Protein AF-A0A2E9WQU1-F1 (afdb_monomer_lite)

Structure (mmCIF, N/CA/C/O backbone):
data_AF-A0A2E9WQU1-F1
#
_entry.id   AF-A0A2E9WQU1-F1
#
loop_
_atom_site.group_PDB
_atom_site.id
_atom_site.type_symbol
_atom_site.label_atom_id
_atom_site.label_alt_id
_atom_site.label_comp_id
_atom_site.label_asym_id
_atom_site.label_entity_id
_atom_site.label_seq_id
_atom_site.pdbx_PDB_ins_code
_atom_site.Cartn_x
_atom_site.Cartn_y
_atom_site.Cartn_z
_atom_site.occupancy
_atom_site.B_iso_or_equiv
_atom_site.auth_seq_id
_atom_site.auth_comp_id
_atom_site.auth_asym_id
_atom_site.auth_atom_id
_atom_site.pdbx_PDB_model_num
ATOM 1 N N . MET A 1 1 ? 19.761 -26.939 3.751 1.00 63.78 1 MET A N 1
ATOM 2 C CA . MET A 1 1 ? 18.937 -25.714 3.693 1.00 63.78 1 MET A CA 1
ATOM 3 C C . MET A 1 1 ? 19.882 -24.547 3.472 1.00 63.78 1 MET A C 1
ATOM 5 O O . MET A 1 1 ? 20.885 -24.488 4.173 1.00 63.78 1 MET A O 1
ATOM 9 N N . ASN A 1 2 ? 19.647 -23.704 2.465 1.00 89.62 2 ASN A N 1
ATOM 10 C CA . ASN A 1 2 ? 20.560 -22.598 2.159 1.00 89.62 2 ASN A CA 1
ATOM 11 C C . ASN A 1 2 ? 20.490 -21.537 3.264 1.00 89.62 2 ASN A C 1
ATOM 13 O O . ASN A 1 2 ? 19.430 -21.331 3.853 1.00 89.62 2 ASN A O 1
ATOM 17 N N . ILE A 1 3 ? 21.605 -20.852 3.529 1.00 91.19 3 ILE A N 1
ATOM 18 C CA . ILE A 1 3 ? 21.690 -19.813 4.569 1.00 91.19 3 ILE A CA 1
ATOM 19 C C . ILE A 1 3 ? 20.634 -18.712 4.376 1.00 91.19 3 ILE A C 1
ATOM 21 O O . ILE A 1 3 ? 20.015 -18.267 5.336 1.00 91.19 3 ILE A O 1
ATOM 25 N N . VAL A 1 4 ? 20.345 -18.364 3.119 1.00 90.94 4 VAL A N 1
ATOM 26 C CA . VAL A 1 4 ? 19.294 -17.410 2.733 1.00 90.94 4 VAL A CA 1
ATOM 27 C C . VAL A 1 4 ? 17.915 -17.894 3.176 1.00 90.94 4 VAL A C 1
ATOM 29 O O . VAL A 1 4 ? 17.151 -17.135 3.755 1.00 90.94 4 VAL A O 1
ATOM 32 N N . THR A 1 5 ? 17.608 -19.174 2.963 1.00 90.31 5 THR A N 1
ATOM 33 C CA . THR A 1 5 ? 16.329 -19.772 3.360 1.00 90.31 5 THR A CA 1
ATOM 34 C C . THR A 1 5 ? 16.164 -19.782 4.879 1.00 90.31 5 THR A C 1
ATOM 36 O O . THR A 1 5 ? 15.076 -19.525 5.380 1.00 90.31 5 THR A O 1
ATOM 39 N N . ILE A 1 6 ? 17.248 -20.033 5.622 1.00 93.06 6 ILE A N 1
ATOM 40 C CA . ILE A 1 6 ? 17.243 -19.983 7.091 1.00 93.06 6 ILE A CA 1
ATOM 41 C C . ILE A 1 6 ? 16.965 -18.557 7.581 1.00 93.06 6 ILE A C 1
ATOM 43 O O . ILE A 1 6 ? 16.128 -18.380 8.462 1.00 93.06 6 ILE A O 1
ATOM 47 N N . TYR A 1 7 ? 17.615 -17.547 6.995 1.00 91.69 7 TYR A N 1
ATOM 48 C CA . TYR A 1 7 ? 17.354 -16.152 7.351 1.00 91.69 7 TYR A CA 1
ATOM 49 C C . TYR A 1 7 ? 15.947 -15.697 6.967 1.00 91.69 7 TYR A C 1
ATOM 51 O O . TYR A 1 7 ? 15.317 -15.035 7.781 1.00 91.69 7 TYR A O 1
ATOM 59 N N . ALA A 1 8 ? 15.432 -16.102 5.804 1.00 89.31 8 ALA A N 1
ATOM 60 C CA . ALA A 1 8 ? 14.075 -15.770 5.370 1.00 89.31 8 ALA A CA 1
ATOM 61 C C . ALA A 1 8 ? 13.010 -16.353 6.314 1.00 89.31 8 ALA A C 1
ATOM 63 O O . ALA A 1 8 ? 12.138 -15.638 6.795 1.00 89.31 8 ALA A O 1
ATOM 64 N N . PHE A 1 9 ? 13.098 -17.640 6.665 1.00 89.00 9 PHE A N 1
ATOM 65 C CA . PHE A 1 9 ? 12.152 -18.213 7.628 1.00 89.00 9 PHE A CA 1
ATOM 66 C C . PHE A 1 9 ? 12.333 -17.630 9.036 1.00 89.00 9 PHE A C 1
ATOM 68 O O . PHE A 1 9 ? 11.350 -17.420 9.745 1.00 89.00 9 PHE A O 1
ATOM 75 N N . GLY A 1 10 ? 13.572 -17.336 9.441 1.00 92.38 10 GLY A N 1
ATOM 76 C CA . GLY A 1 10 ? 13.859 -16.673 10.712 1.00 92.38 10 GLY A CA 1
ATOM 77 C C . GLY A 1 10 ? 13.255 -15.270 10.796 1.00 92.38 10 GLY A C 1
ATOM 78 O O . GLY A 1 10 ? 12.629 -14.943 11.804 1.00 92.38 10 GLY A O 1
ATOM 79 N N . SER A 1 11 ? 13.388 -14.456 9.743 1.00 89.19 11 SER A N 1
ATOM 80 C CA . SER A 1 11 ? 12.836 -13.099 9.700 1.00 89.19 11 SER A CA 1
ATOM 81 C C . SER A 1 11 ? 11.315 -13.115 9.746 1.00 89.19 11 SER A C 1
ATOM 83 O O . SER A 1 11 ? 10.747 -12.393 10.558 1.00 89.19 11 SER A O 1
ATOM 85 N N . VAL A 1 12 ? 10.661 -13.993 8.978 1.00 87.88 12 VAL A N 1
ATOM 86 C CA . VAL A 1 12 ? 9.193 -14.123 8.983 1.00 87.88 12 VAL A CA 1
ATOM 87 C C . VAL A 1 12 ? 8.672 -14.457 10.383 1.00 87.88 12 VAL A C 1
ATOM 89 O O . VAL A 1 12 ? 7.716 -13.837 10.850 1.00 87.88 12 VAL A O 1
ATOM 92 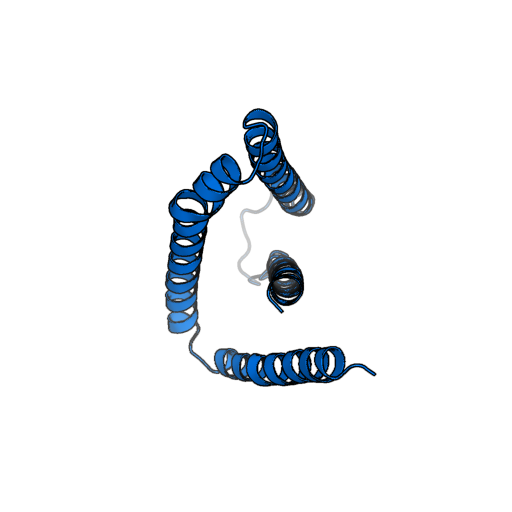N N . ILE A 1 13 ? 9.320 -15.386 11.099 1.00 89.38 13 ILE A N 1
ATOM 93 C CA . ILE A 1 13 ? 8.934 -15.741 12.475 1.00 89.38 13 ILE A CA 1
ATOM 94 C C . ILE A 1 13 ? 9.107 -14.544 13.417 1.00 89.38 13 ILE A C 1
ATOM 96 O O . ILE A 1 13 ? 8.208 -14.247 14.204 1.00 89.38 13 ILE A O 1
ATOM 100 N N . ILE A 1 14 ? 10.240 -13.840 13.338 1.00 91.81 14 ILE A N 1
ATOM 101 C CA . ILE A 1 14 ? 10.522 -12.684 14.201 1.00 91.81 14 ILE A CA 1
ATOM 102 C C . ILE A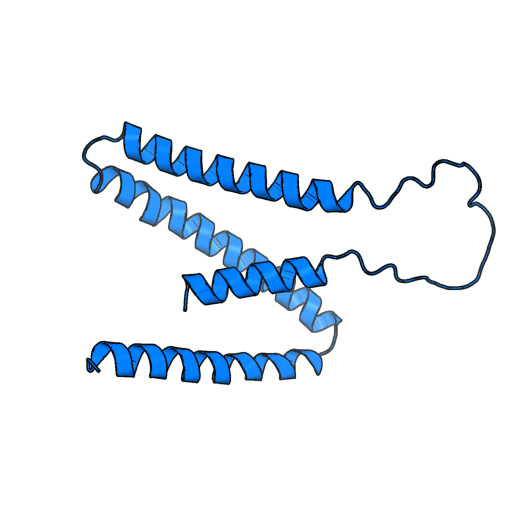 1 14 ? 9.520 -11.553 13.943 1.00 91.81 14 ILE A C 1
ATOM 104 O O . ILE A 1 14 ? 8.935 -11.032 14.891 1.00 91.81 14 ILE A O 1
ATOM 108 N N . VAL A 1 15 ? 9.282 -11.199 12.679 1.00 88.94 15 VAL A N 1
ATOM 109 C CA . VAL A 1 15 ? 8.328 -10.150 12.288 1.00 88.94 15 VAL A CA 1
ATOM 110 C C . VAL A 1 15 ? 6.910 -10.516 12.736 1.00 88.94 15 VAL A C 1
ATOM 112 O O . VAL A 1 15 ? 6.218 -9.682 13.322 1.00 88.94 15 VAL A O 1
ATOM 115 N N . SER A 1 16 ? 6.509 -11.782 12.582 1.00 86.50 16 SER A N 1
ATOM 116 C CA . SER A 1 16 ? 5.208 -12.275 13.058 1.00 86.50 16 SER A CA 1
ATOM 117 C C . SER A 1 16 ? 5.047 -12.144 14.579 1.00 86.50 16 SER A C 1
ATOM 119 O O . SER A 1 16 ? 3.981 -11.761 15.059 1.00 86.50 16 SER A O 1
ATOM 121 N N . LEU A 1 17 ? 6.100 -12.416 15.359 1.00 90.00 17 LEU A N 1
ATOM 122 C CA . LEU A 1 17 ? 6.073 -12.242 16.818 1.00 90.00 17 LEU A CA 1
ATOM 123 C C . LEU A 1 17 ? 5.983 -10.767 17.224 1.00 90.00 17 LEU A C 1
ATOM 125 O O . LEU A 1 17 ? 5.266 -10.436 18.167 1.00 90.00 17 LEU A O 1
ATOM 129 N N . ILE A 1 18 ? 6.674 -9.877 16.508 1.00 90.00 18 ILE A N 1
ATOM 130 C CA . ILE A 1 18 ? 6.602 -8.427 16.742 1.00 90.00 18 ILE A CA 1
ATOM 131 C C . ILE A 1 18 ? 5.192 -7.903 16.442 1.00 90.00 18 ILE A C 1
ATOM 133 O O . ILE A 1 18 ? 4.676 -7.087 17.205 1.00 90.00 18 ILE A O 1
ATOM 137 N N . SER A 1 19 ? 4.532 -8.411 15.397 1.00 85.44 19 SER A N 1
ATOM 138 C CA . SER A 1 19 ? 3.144 -8.054 15.065 1.00 85.44 19 SER A CA 1
ATOM 139 C C . SER A 1 19 ? 2.167 -8.304 16.229 1.00 85.44 19 SER A C 1
ATOM 141 O O . SER A 1 19 ? 1.232 -7.528 16.441 1.00 85.44 19 SER A O 1
ATOM 143 N N . LEU A 1 20 ? 2.437 -9.298 17.088 1.00 87.50 20 LEU A N 1
ATOM 144 C CA . LEU A 1 20 ? 1.601 -9.604 18.256 1.00 87.50 20 LEU A CA 1
ATOM 145 C C . LEU A 1 20 ? 1.552 -8.463 19.292 1.00 87.50 20 LEU A C 1
ATOM 147 O O . LEU A 1 20 ? 0.590 -8.367 20.054 1.00 87.50 20 LEU A O 1
ATOM 151 N N . ILE A 1 21 ? 2.527 -7.546 19.291 1.00 89.94 21 ILE A N 1
ATOM 152 C CA . ILE A 1 21 ? 2.492 -6.320 20.110 1.00 89.94 21 ILE A CA 1
ATOM 153 C C . ILE A 1 21 ? 1.249 -5.477 19.768 1.00 89.94 21 ILE A C 1
ATOM 155 O O . ILE A 1 21 ? 0.698 -4.799 20.636 1.00 89.94 21 ILE A O 1
ATOM 159 N N . GLY A 1 22 ? 0.732 -5.576 18.540 1.00 85.00 22 GLY A N 1
ATOM 160 C CA . GLY A 1 22 ? -0.512 -4.934 18.121 1.00 85.00 22 GLY A CA 1
ATOM 161 C C . GLY A 1 22 ? -1.726 -5.296 18.986 1.00 85.00 22 GLY A C 1
ATOM 162 O O . GLY A 1 22 ? -2.644 -4.488 19.098 1.00 85.00 22 GLY A O 1
ATOM 163 N N . VAL A 1 23 ? -1.718 -6.437 19.691 1.00 88.62 23 VAL A N 1
ATOM 164 C CA . VAL A 1 23 ? -2.788 -6.823 20.634 1.00 88.62 23 VAL A CA 1
ATOM 165 C C . VAL A 1 23 ? -2.969 -5.784 21.746 1.00 88.62 23 VAL A C 1
ATOM 167 O O . VAL A 1 23 ? -4.097 -5.533 22.170 1.00 88.62 23 VAL A O 1
ATOM 170 N N . PHE A 1 24 ? -1.901 -5.099 22.174 1.00 89.50 24 PHE A N 1
ATOM 171 C CA . PHE A 1 24 ? -2.003 -4.023 23.166 1.00 89.50 24 PHE A CA 1
ATOM 172 C C . PHE A 1 24 ? -2.849 -2.839 22.680 1.00 89.50 24 PHE A C 1
ATOM 174 O O . PHE A 1 24 ? -3.399 -2.111 23.508 1.00 89.50 24 PHE A O 1
ATOM 181 N N . ALA A 1 25 ? -3.031 -2.671 21.364 1.00 87.38 25 ALA A N 1
ATOM 182 C CA . ALA A 1 25 ? -3.928 -1.657 20.820 1.00 87.38 25 ALA A CA 1
ATOM 183 C C . ALA A 1 25 ? -5.379 -1.861 21.287 1.00 87.38 25 ALA A C 1
ATOM 185 O O . ALA A 1 25 ? -6.089 -0.875 21.468 1.00 87.38 25 ALA A O 1
ATOM 186 N N . LEU A 1 26 ? -5.798 -3.102 21.578 1.00 85.94 26 LEU A N 1
ATOM 187 C CA . LEU A 1 26 ? -7.127 -3.404 22.129 1.00 85.94 26 LEU A CA 1
ATOM 188 C C . LEU A 1 26 ? -7.340 -2.818 23.534 1.00 85.94 26 LEU A C 1
ATOM 190 O O . LEU A 1 26 ? -8.478 -2.614 23.946 1.00 85.94 26 LEU A O 1
ATOM 194 N N . SER A 1 27 ? -6.260 -2.526 24.264 1.00 90.88 27 SER A N 1
ATOM 195 C CA . SER A 1 27 ? -6.325 -1.889 25.582 1.00 90.88 27 SER A CA 1
ATOM 196 C C . SER A 1 27 ? -6.463 -0.361 25.509 1.00 90.88 27 SER A C 1
ATOM 198 O O . SER A 1 27 ? -6.622 0.284 26.548 1.00 90.88 27 SER A O 1
ATOM 200 N N . LEU A 1 28 ? -6.369 0.246 24.319 1.00 91.44 28 LEU A N 1
ATOM 201 C CA . LEU A 1 28 ? -6.456 1.696 24.137 1.00 91.44 28 LEU A CA 1
ATOM 202 C C . LEU A 1 28 ? -7.910 2.156 23.966 1.00 91.44 28 LEU A C 1
ATOM 204 O O . LEU A 1 28 ? -8.789 1.415 23.536 1.00 91.44 28 LEU A O 1
ATOM 208 N N . ASN A 1 29 ? -8.179 3.425 24.280 1.00 92.38 29 ASN A N 1
ATOM 209 C CA . ASN A 1 29 ? -9.521 3.992 24.145 1.00 92.38 29 ASN A CA 1
ATOM 210 C C . ASN A 1 29 ? -9.933 4.121 22.665 1.00 92.38 29 ASN A C 1
ATOM 212 O O . ASN A 1 29 ? -9.182 4.656 21.845 1.00 92.38 29 ASN A O 1
ATOM 216 N N . GLN A 1 30 ? -11.178 3.751 22.355 1.00 88.94 30 GLN A N 1
ATOM 217 C CA . GLN A 1 30 ? -11.778 3.851 21.022 1.00 88.94 30 GLN A CA 1
ATOM 218 C C . GLN A 1 30 ? -11.618 5.231 20.361 1.00 88.94 30 GLN A C 1
ATOM 220 O O . GLN A 1 30 ? -11.386 5.317 19.157 1.00 88.94 30 GLN A O 1
ATOM 225 N N . LYS A 1 31 ? -11.715 6.329 21.125 1.00 91.44 31 LYS A N 1
ATOM 226 C CA . LYS A 1 31 ? -11.552 7.694 20.590 1.00 91.44 31 LYS A CA 1
ATOM 227 C C . LYS A 1 31 ? -10.148 7.925 20.035 1.00 91.44 31 LYS A C 1
ATOM 229 O O . LYS A 1 31 ? -9.998 8.575 19.003 1.00 91.44 31 LYS A O 1
ATOM 234 N N . PHE A 1 32 ? -9.136 7.399 20.723 1.00 91.81 32 PHE A N 1
ATOM 235 C CA . PHE A 1 32 ? -7.750 7.487 20.284 1.00 91.81 32 PHE A CA 1
ATOM 236 C C . PHE A 1 32 ? -7.528 6.614 19.049 1.00 91.81 32 PHE A C 1
ATOM 238 O O . PHE A 1 32 ? -7.047 7.116 18.038 1.00 91.81 32 PHE A O 1
ATOM 245 N N . LEU A 1 33 ? -7.970 5.351 19.094 1.00 90.75 33 LEU A N 1
ATOM 246 C CA . LEU A 1 33 ? -7.849 4.419 17.970 1.00 90.75 33 LEU A CA 1
ATOM 247 C C . LEU A 1 33 ? -8.498 4.965 16.695 1.00 90.75 33 LEU A C 1
ATOM 249 O O . LEU A 1 33 ? -7.852 4.988 15.656 1.00 90.75 33 LEU A O 1
ATOM 253 N N . ASN A 1 34 ? -9.726 5.485 16.773 1.00 88.62 34 ASN A N 1
ATOM 254 C CA . ASN A 1 34 ? -10.420 6.030 15.603 1.00 88.62 34 ASN A CA 1
ATOM 255 C C . ASN A 1 34 ? -9.649 7.192 14.955 1.00 88.62 34 ASN A C 1
ATOM 257 O O . ASN A 1 34 ? -9.552 7.262 13.731 1.00 88.62 34 ASN A O 1
ATOM 261 N N . LYS A 1 35 ? -9.078 8.096 15.764 1.00 92.25 35 LYS A N 1
ATOM 262 C CA . LYS A 1 35 ? -8.286 9.224 15.253 1.00 92.25 35 LYS A CA 1
ATOM 263 C C . LYS A 1 35 ? -6.966 8.751 14.640 1.00 92.25 35 LYS A C 1
ATOM 265 O O . LYS A 1 35 ? -6.584 9.235 13.577 1.00 92.25 35 LYS A O 1
ATOM 270 N N . SER A 1 36 ? -6.297 7.805 15.294 1.00 92.75 36 SER A N 1
ATOM 271 C CA . SER A 1 36 ? -5.033 7.238 14.828 1.00 92.75 36 SER A CA 1
ATOM 272 C C . SER A 1 36 ? -5.212 6.452 13.532 1.00 92.75 36 SER A C 1
ATOM 274 O O . SER A 1 36 ? -4.475 6.700 12.590 1.00 92.75 36 SER A O 1
ATOM 276 N N . VAL A 1 3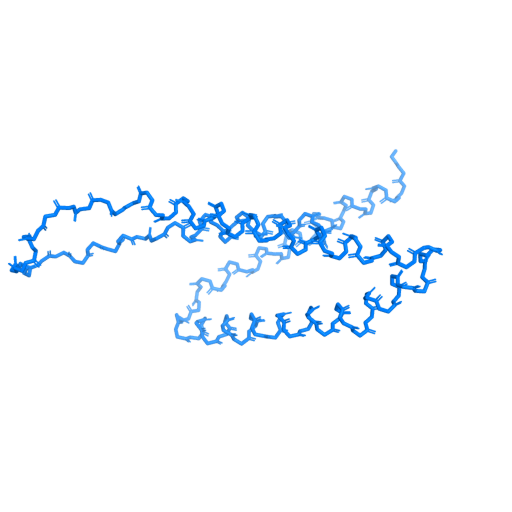7 ? -6.223 5.581 13.434 1.00 90.50 37 VAL A N 1
ATOM 277 C CA . VAL A 1 37 ? -6.523 4.821 12.207 1.00 90.50 37 VAL A CA 1
ATOM 278 C C . VAL A 1 37 ? -6.791 5.765 11.041 1.00 90.50 37 VAL A C 1
ATOM 280 O O . VAL A 1 37 ? -6.215 5.582 9.976 1.00 90.50 37 VAL A O 1
ATOM 283 N N . PHE A 1 38 ? -7.600 6.810 11.237 1.00 90.75 38 PHE A N 1
ATOM 284 C CA . PHE A 1 38 ? -7.855 7.787 10.178 1.00 90.75 38 PHE A CA 1
ATOM 285 C C . PHE A 1 38 ? -6.564 8.457 9.681 1.00 90.75 38 PHE A C 1
ATOM 287 O O . PHE A 1 38 ? -6.345 8.559 8.473 1.00 90.75 38 PHE A O 1
ATOM 294 N N . LEU A 1 39 ? -5.694 8.883 10.602 1.00 95.56 39 LEU A N 1
ATOM 295 C CA . LEU A 1 39 ? -4.427 9.530 10.263 1.00 95.56 39 LEU A CA 1
ATOM 296 C C . LEU A 1 39 ? -3.460 8.562 9.571 1.00 95.56 39 LEU A C 1
ATOM 298 O O . LEU A 1 39 ? -2.894 8.912 8.540 1.00 95.56 39 LEU A O 1
ATOM 302 N N . LEU A 1 40 ? -3.298 7.350 10.106 1.00 93.00 40 LEU A N 1
ATOM 303 C CA . LEU A 1 40 ? -2.393 6.332 9.570 1.00 93.00 40 LEU A CA 1
ATOM 304 C C . LEU A 1 40 ? -2.835 5.848 8.187 1.00 93.00 40 LEU A C 1
ATOM 306 O O . LEU A 1 40 ? -2.003 5.747 7.295 1.00 93.00 40 LEU A O 1
ATOM 310 N N . VAL A 1 41 ? -4.136 5.620 7.977 1.00 91.50 41 VAL A N 1
ATOM 311 C CA . VAL A 1 41 ? -4.671 5.250 6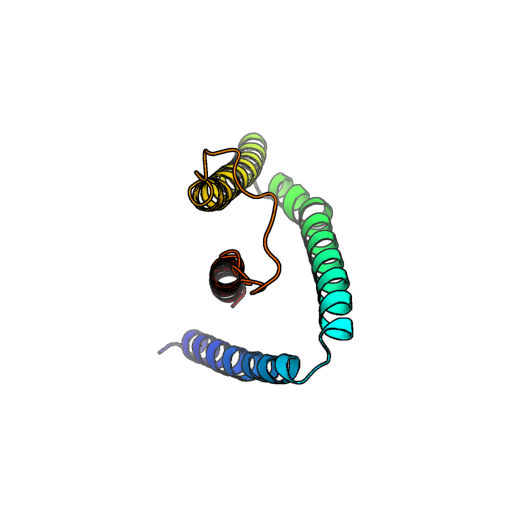.657 1.00 91.50 41 VAL A CA 1
ATOM 312 C C . VAL A 1 41 ? -4.483 6.394 5.663 1.00 91.50 41 VAL A C 1
ATOM 314 O O . VAL A 1 41 ? -4.052 6.153 4.541 1.00 91.50 41 VAL A O 1
ATOM 317 N N . SER A 1 42 ? -4.735 7.643 6.067 1.00 94.88 42 SER A N 1
ATOM 318 C CA . SER A 1 42 ? -4.507 8.804 5.193 1.00 94.88 42 SER A CA 1
ATOM 319 C C . SER A 1 42 ? -3.032 8.947 4.808 1.00 94.88 42 SER A C 1
ATOM 321 O O . SER A 1 42 ? -2.721 9.211 3.647 1.00 94.88 42 SER A O 1
ATOM 323 N N . LEU A 1 43 ? -2.122 8.736 5.765 1.00 96.38 43 LEU A N 1
ATOM 324 C CA . LEU A 1 43 ? -0.680 8.740 5.529 1.00 96.38 43 LEU A CA 1
ATOM 325 C C . LEU A 1 43 ? -0.265 7.608 4.582 1.00 96.38 43 LEU A C 1
ATOM 327 O O . LEU A 1 43 ? 0.461 7.870 3.631 1.00 96.38 43 LEU A O 1
ATOM 331 N N . ALA A 1 44 ? -0.742 6.382 4.810 1.00 92.50 44 ALA A N 1
ATOM 332 C CA . ALA A 1 44 ? -0.423 5.221 3.981 1.00 92.50 44 ALA A CA 1
ATOM 333 C C . ALA A 1 44 ? -0.910 5.402 2.538 1.00 92.50 44 ALA A C 1
ATOM 335 O O . ALA A 1 44 ? -0.141 5.203 1.602 1.00 92.50 44 ALA A O 1
ATOM 336 N N . VAL A 1 45 ? -2.155 5.855 2.350 1.00 94.12 45 VAL A N 1
ATOM 337 C CA . VAL A 1 45 ? -2.704 6.146 1.017 1.00 94.12 45 VAL A CA 1
ATOM 338 C C . VAL A 1 45 ? -1.882 7.231 0.321 1.00 94.12 45 VAL A C 1
ATOM 340 O O . VAL A 1 45 ? -1.542 7.072 -0.847 1.00 94.12 45 VAL A O 1
ATOM 343 N N . GLY A 1 46 ? -1.518 8.306 1.027 1.00 95.81 46 GLY A N 1
ATOM 344 C CA . GLY A 1 46 ? -0.685 9.373 0.469 1.00 95.81 46 GLY A CA 1
ATOM 345 C C . GLY A 1 46 ? 0.726 8.909 0.098 1.00 95.81 46 GLY A C 1
ATOM 346 O O . GLY A 1 46 ? 1.202 9.228 -0.988 1.00 95.81 46 GLY A O 1
ATOM 347 N N . ALA A 1 47 ? 1.376 8.135 0.970 1.00 95.50 47 ALA A N 1
ATOM 348 C CA . ALA A 1 47 ? 2.725 7.621 0.752 1.00 95.50 47 ALA A CA 1
ATOM 349 C C . ALA A 1 47 ? 2.778 6.634 -0.421 1.00 95.50 47 ALA A C 1
ATOM 351 O O . ALA A 1 47 ? 3.592 6.820 -1.316 1.00 95.50 47 ALA A O 1
ATOM 352 N N . LEU A 1 48 ? 1.876 5.647 -0.466 1.00 93.44 48 LEU A N 1
ATOM 353 C CA . LEU A 1 48 ? 1.829 4.656 -1.548 1.00 93.44 48 LEU A CA 1
ATOM 354 C C . LEU A 1 48 ? 1.418 5.279 -2.887 1.00 93.44 48 LEU A C 1
ATOM 356 O O . LEU A 1 48 ? 1.958 4.917 -3.927 1.00 93.44 48 LEU A O 1
ATOM 360 N N . PHE A 1 49 ? 0.488 6.239 -2.883 1.00 95.75 49 PHE A N 1
ATOM 361 C CA . PHE A 1 49 ? 0.121 6.962 -4.102 1.00 95.75 49 PHE A CA 1
ATOM 362 C C . PHE A 1 49 ? 1.267 7.846 -4.609 1.00 95.75 49 PHE A C 1
ATOM 364 O O . PHE A 1 49 ? 1.529 7.893 -5.811 1.00 95.75 49 PHE A O 1
ATOM 371 N N . GLY A 1 50 ? 1.967 8.521 -3.693 1.00 97.06 50 GLY A N 1
ATOM 372 C CA . GLY A 1 50 ? 3.161 9.300 -4.008 1.00 97.06 50 GLY A CA 1
ATOM 373 C C . GLY A 1 50 ? 4.278 8.428 -4.575 1.00 97.06 50 GLY A C 1
ATOM 374 O O . GLY A 1 50 ? 4.829 8.765 -5.618 1.00 97.06 50 GLY A O 1
ATOM 375 N N . ASP A 1 51 ? 4.561 7.291 -3.940 1.00 95.81 51 ASP A N 1
ATOM 376 C CA . ASP A 1 51 ? 5.572 6.334 -4.391 1.00 95.81 51 ASP A CA 1
ATOM 377 C C . ASP A 1 51 ? 5.238 5.752 -5.771 1.00 95.81 51 ASP A C 1
ATOM 379 O O . ASP A 1 51 ? 6.080 5.742 -6.669 1.00 95.81 51 ASP A O 1
ATOM 383 N N . ALA A 1 52 ? 3.969 5.392 -5.994 1.00 95.69 52 ALA A N 1
ATOM 384 C CA . ALA A 1 52 ? 3.504 4.922 -7.291 1.00 95.69 52 ALA A CA 1
ATOM 385 C C . ALA A 1 52 ? 3.753 5.949 -8.408 1.00 95.69 52 ALA A C 1
ATOM 387 O O . ALA A 1 52 ? 4.238 5.583 -9.475 1.00 95.69 52 ALA A O 1
ATOM 388 N N . ILE A 1 53 ? 3.443 7.230 -8.183 1.00 96.81 53 ILE A N 1
ATOM 389 C CA . ILE A 1 53 ? 3.578 8.275 -9.211 1.00 96.81 53 ILE A CA 1
ATOM 390 C C . ILE A 1 53 ? 5.022 8.735 -9.401 1.00 96.81 53 ILE A C 1
ATOM 392 O O . ILE A 1 53 ? 5.426 8.981 -10.534 1.00 96.81 53 ILE A O 1
ATOM 396 N N . ILE A 1 54 ? 5.771 8.925 -8.315 1.00 97.31 54 ILE A N 1
ATOM 397 C CA . ILE A 1 54 ? 7.085 9.582 -8.354 1.00 97.31 54 ILE A CA 1
ATOM 398 C C . ILE A 1 54 ? 8.202 8.574 -8.635 1.00 97.31 54 ILE A C 1
ATOM 400 O O . ILE A 1 54 ? 9.169 8.935 -9.300 1.00 97.31 54 ILE A O 1
ATOM 404 N N . HIS A 1 55 ? 8.067 7.330 -8.168 1.00 95.38 55 HIS A N 1
ATOM 405 C CA . HIS A 1 55 ? 9.080 6.292 -8.359 1.00 95.38 55 HIS A CA 1
ATOM 406 C C . HIS A 1 55 ? 8.610 5.200 -9.319 1.00 95.38 55 HIS A C 1
ATOM 408 O O . HIS A 1 55 ? 9.160 5.080 -10.411 1.00 95.38 55 HIS A O 1
ATOM 414 N N . LEU A 1 56 ? 7.569 4.438 -8.959 1.00 95.38 56 LEU A N 1
ATOM 415 C CA . LEU A 1 56 ? 7.264 3.176 -9.647 1.00 95.38 56 LEU A CA 1
ATOM 416 C C . LEU A 1 56 ? 6.829 3.363 -11.106 1.00 95.38 56 LEU A C 1
ATOM 418 O O . LEU A 1 56 ? 7.250 2.607 -11.979 1.00 95.38 56 LEU A O 1
ATOM 422 N N . ILE A 1 57 ? 5.973 4.348 -11.393 1.00 96.50 57 ILE A N 1
ATOM 423 C CA . ILE A 1 57 ? 5.498 4.602 -12.759 1.00 96.50 57 ILE A CA 1
ATOM 424 C C . ILE A 1 57 ? 6.650 5.084 -13.659 1.00 96.50 57 ILE A C 1
ATOM 426 O O . ILE A 1 57 ? 6.847 4.462 -14.705 1.00 96.50 57 ILE A O 1
ATOM 430 N N . PRO A 1 58 ? 7.425 6.130 -13.304 1.00 96.00 58 PRO A N 1
ATOM 431 C CA . PRO A 1 58 ? 8.590 6.542 -14.085 1.00 96.00 58 PRO A CA 1
ATOM 432 C C . PRO A 1 58 ? 9.578 5.398 -14.317 1.00 96.00 58 PRO A C 1
ATOM 434 O O . PRO A 1 58 ? 9.943 5.135 -15.461 1.00 96.00 58 PRO A O 1
ATOM 437 N N . GLU A 1 59 ? 9.923 4.656 -13.262 1.00 95.62 59 GLU A N 1
ATOM 438 C CA . GLU A 1 59 ? 10.840 3.517 -13.344 1.00 95.62 59 GLU A CA 1
ATOM 439 C C . GLU A 1 59 ? 10.315 2.420 -14.283 1.00 95.62 59 GLU A C 1
ATOM 441 O O . GLU A 1 59 ? 11.071 1.862 -15.078 1.00 95.62 59 GLU A O 1
ATOM 446 N N . ALA A 1 60 ? 9.006 2.150 -14.284 1.00 95.25 60 ALA A N 1
ATOM 447 C CA . ALA A 1 60 ? 8.400 1.196 -15.211 1.00 95.25 60 ALA A CA 1
ATOM 448 C C . ALA A 1 60 ? 8.506 1.642 -16.681 1.00 95.25 60 ALA A C 1
ATOM 450 O O . ALA A 1 60 ? 8.688 0.801 -17.564 1.00 95.25 60 ALA A O 1
ATOM 451 N N . PHE A 1 61 ? 8.402 2.944 -16.962 1.00 95.94 61 PHE A N 1
ATOM 452 C CA . PHE A 1 61 ? 8.567 3.477 -18.319 1.00 95.94 61 PHE A CA 1
ATOM 453 C C . PHE A 1 61 ? 10.030 3.516 -18.775 1.00 95.94 61 PHE A C 1
ATOM 455 O O . PHE A 1 61 ? 10.281 3.413 -19.975 1.00 95.94 61 PHE A O 1
ATOM 462 N N . GLU A 1 62 ? 10.984 3.620 -17.850 1.00 94.69 62 GLU A N 1
ATOM 463 C CA . GLU A 1 62 ? 12.419 3.538 -18.150 1.00 94.69 62 GLU A CA 1
ATOM 464 C C . GLU A 1 62 ? 12.907 2.087 -18.302 1.00 94.69 62 GLU A C 1
ATOM 466 O O . GLU A 1 62 ? 13.736 1.795 -19.165 1.00 94.69 62 GLU A O 1
ATOM 471 N N . GLY A 1 63 ? 12.382 1.161 -17.492 1.00 90.94 63 GLY A N 1
ATOM 472 C CA . GLY A 1 63 ? 12.821 -0.236 -17.449 1.00 90.94 63 GLY A CA 1
ATOM 473 C C . GLY A 1 63 ? 12.188 -1.155 -18.500 1.00 90.94 63 GLY A C 1
ATOM 474 O O . GLY A 1 63 ? 12.754 -2.200 -18.829 1.00 90.94 63 GLY A O 1
ATOM 475 N N . ILE A 1 64 ? 11.021 -0.800 -19.049 1.00 91.06 64 ILE A N 1
ATOM 476 C CA . ILE A 1 64 ? 10.309 -1.623 -20.036 1.00 91.06 64 ILE A CA 1
ATOM 477 C C . ILE A 1 64 ? 10.582 -1.107 -21.454 1.00 91.06 64 ILE A C 1
ATOM 479 O O . ILE A 1 64 ? 10.222 0.010 -21.808 1.00 91.06 64 ILE A O 1
ATOM 483 N N . ALA A 1 65 ? 11.123 -1.974 -22.319 1.00 88.38 65 ALA A N 1
ATOM 484 C CA . ALA A 1 65 ? 11.479 -1.622 -23.701 1.00 88.38 65 ALA A CA 1
ATOM 485 C C . ALA A 1 65 ? 10.298 -1.122 -24.562 1.00 88.38 65 ALA A C 1
ATOM 487 O O . ALA A 1 65 ? 10.504 -0.387 -25.526 1.00 88.38 65 ALA A O 1
ATOM 488 N N . ASN A 1 66 ? 9.066 -1.534 -24.242 1.00 93.50 66 ASN A N 1
ATOM 489 C CA . ASN A 1 66 ? 7.851 -1.071 -24.908 1.00 93.50 66 ASN A CA 1
ATOM 490 C C . ASN A 1 66 ? 6.949 -0.292 -23.925 1.00 93.50 66 ASN A C 1
ATOM 492 O O . ASN A 1 66 ? 6.318 -0.919 -23.067 1.00 93.50 66 ASN A O 1
ATOM 496 N N . PRO A 1 67 ? 6.783 1.034 -24.083 1.00 92.94 67 PRO A N 1
ATOM 497 C CA . PRO A 1 67 ? 5.966 1.849 -23.178 1.00 92.94 67 PRO A CA 1
ATOM 498 C C . PRO A 1 67 ? 4.474 1.472 -23.194 1.00 92.94 67 PRO A C 1
ATOM 500 O O . PRO A 1 67 ? 3.758 1.689 -22.211 1.00 92.94 67 PRO A O 1
ATOM 503 N N . ALA A 1 68 ? 3.985 0.857 -24.279 1.00 95.38 68 ALA A N 1
ATOM 504 C CA . ALA A 1 68 ? 2.622 0.334 -24.324 1.00 95.38 68 ALA A CA 1
ATOM 505 C C . ALA A 1 68 ? 2.420 -0.798 -23.305 1.00 95.38 68 ALA A C 1
ATOM 507 O O . ALA A 1 68 ? 1.364 -0.874 -22.681 1.00 95.38 68 ALA A O 1
ATOM 508 N N . SER A 1 69 ? 3.435 -1.637 -23.078 1.00 95.31 69 SER A N 1
ATOM 509 C CA . SER A 1 69 ? 3.366 -2.720 -22.093 1.00 95.31 69 SER A CA 1
ATOM 510 C C . SER A 1 69 ? 3.286 -2.178 -20.665 1.00 95.31 69 SER A C 1
ATOM 512 O O . SER A 1 69 ? 2.457 -2.652 -19.893 1.00 95.31 69 SER A O 1
ATOM 514 N N . ALA A 1 70 ? 4.072 -1.148 -20.329 1.00 94.88 70 ALA A N 1
ATOM 515 C CA . ALA A 1 70 ? 3.993 -0.474 -19.028 1.00 94.88 70 ALA A CA 1
ATOM 516 C C . ALA A 1 70 ? 2.583 0.098 -18.782 1.00 94.88 70 ALA A C 1
ATOM 518 O O . ALA A 1 70 ? 1.960 -0.161 -17.753 1.00 94.88 70 ALA A O 1
ATOM 519 N N . SER A 1 71 ? 2.032 0.781 -19.790 1.00 95.88 71 SER A N 1
ATOM 520 C CA . SER A 1 71 ? 0.674 1.342 -19.751 1.00 95.88 71 SER A CA 1
ATOM 521 C C . SER A 1 71 ? -0.403 0.265 -19.565 1.00 95.88 71 SER A C 1
ATOM 523 O O . SER A 1 71 ? -1.330 0.440 -18.774 1.00 95.88 71 SER A O 1
ATOM 525 N N . LEU A 1 72 ? -0.277 -0.868 -20.265 1.00 96.88 72 LEU A N 1
ATOM 526 C CA . LEU A 1 72 ? -1.199 -2.001 -20.145 1.00 96.88 72 LEU A CA 1
ATOM 527 C C . LEU A 1 72 ? -1.132 -2.665 -18.767 1.00 96.88 72 LEU A C 1
ATOM 529 O O . LEU A 1 72 ? -2.175 -3.040 -18.238 1.00 96.88 72 LEU A O 1
ATOM 533 N N . LEU A 1 73 ? 0.056 -2.792 -18.170 1.00 95.31 73 LEU A N 1
ATOM 534 C CA . LEU A 1 73 ? 0.216 -3.349 -16.824 1.00 95.31 73 LEU A CA 1
ATOM 535 C C . LEU A 1 73 ? -0.408 -2.441 -15.760 1.00 95.31 73 LEU A C 1
ATOM 537 O O . LEU A 1 73 ? -1.150 -2.930 -14.908 1.00 95.31 73 LEU A O 1
ATOM 541 N N . ILE A 1 74 ? -0.188 -1.125 -15.853 1.00 95.88 74 ILE A N 1
ATOM 542 C CA . ILE A 1 74 ? -0.828 -0.138 -14.969 1.00 95.88 74 ILE A CA 1
ATOM 543 C C . ILE A 1 74 ? -2.353 -0.229 -15.100 1.00 95.88 74 ILE A C 1
ATOM 545 O O . ILE A 1 74 ? -3.063 -0.354 -14.099 1.00 95.88 74 ILE A O 1
ATOM 549 N N . LEU A 1 75 ? -2.867 -0.233 -16.336 1.00 97.12 75 LEU A N 1
ATOM 550 C CA . LEU A 1 75 ? -4.300 -0.353 -16.599 1.00 97.12 75 LEU A CA 1
ATOM 551 C C . LEU A 1 75 ? -4.867 -1.671 -16.054 1.00 97.12 75 LEU A C 1
ATOM 553 O O . LEU A 1 75 ? -5.922 -1.673 -15.424 1.00 97.12 75 LEU A O 1
ATOM 557 N N . SER A 1 76 ? -4.159 -2.782 -16.256 1.00 97.44 76 SER A N 1
ATOM 558 C CA . SER A 1 76 ? -4.537 -4.097 -15.734 1.00 97.44 76 SER A CA 1
ATOM 559 C C . SER A 1 76 ? -4.613 -4.097 -14.208 1.00 97.44 76 SER A C 1
ATOM 561 O O . SER A 1 76 ? -5.560 -4.648 -13.646 1.00 97.44 76 SER A O 1
ATOM 563 N N . GLY A 1 77 ? -3.662 -3.452 -13.526 1.00 94.31 77 GLY A N 1
ATOM 564 C CA . GLY A 1 77 ? -3.690 -3.272 -12.075 1.00 94.31 77 GLY A CA 1
ATOM 565 C C . GLY A 1 77 ? -4.936 -2.511 -11.621 1.00 94.31 77 GLY A C 1
ATOM 566 O O . GLY A 1 77 ? -5.701 -3.016 -10.799 1.00 94.31 77 GLY A O 1
ATOM 567 N N . ILE A 1 78 ? -5.207 -1.349 -12.226 1.00 95.69 78 ILE A N 1
ATOM 568 C CA . ILE A 1 78 ? -6.396 -0.533 -11.923 1.00 95.69 78 ILE A CA 1
ATOM 569 C C . ILE A 1 78 ? -7.688 -1.334 -12.143 1.00 95.69 78 ILE A C 1
ATOM 571 O O . ILE A 1 78 ? -8.561 -1.347 -11.276 1.00 95.69 78 ILE A O 1
ATOM 575 N N . LEU A 1 79 ? -7.812 -2.036 -13.274 1.00 97.00 79 LEU A N 1
ATOM 576 C CA . LEU A 1 79 ? -8.987 -2.856 -13.582 1.00 97.00 79 LEU A CA 1
ATOM 577 C C . LEU A 1 79 ? -9.154 -4.018 -12.598 1.00 97.00 79 LEU A C 1
ATOM 579 O O . LEU A 1 79 ? -10.274 -4.302 -12.177 1.00 97.00 79 LEU A O 1
ATOM 583 N N . THR A 1 80 ? -8.059 -4.659 -12.189 1.00 94.25 80 THR A N 1
ATOM 584 C CA . THR A 1 80 ? -8.085 -5.741 -11.195 1.00 94.25 80 THR A CA 1
ATOM 585 C C . THR A 1 80 ? -8.621 -5.235 -9.857 1.00 94.25 80 THR A C 1
ATOM 587 O O . THR A 1 80 ? -9.538 -5.838 -9.296 1.00 94.25 80 THR A O 1
ATOM 590 N N . PHE A 1 81 ? -8.126 -4.090 -9.372 1.00 88.88 81 PHE A N 1
ATOM 591 C CA . PHE A 1 81 ? -8.633 -3.474 -8.142 1.00 88.88 81 PHE A CA 1
ATOM 592 C C . PHE A 1 81 ? -10.080 -2.986 -8.281 1.00 88.88 81 PHE A C 1
ATOM 594 O O . PHE A 1 81 ? -10.852 -3.123 -7.334 1.00 88.88 81 PHE A O 1
ATOM 601 N N . LEU A 1 82 ? -10.496 -2.504 -9.456 1.00 91.50 82 LEU A N 1
ATOM 602 C CA . LEU A 1 82 ? -11.892 -2.151 -9.728 1.00 91.50 82 LEU A CA 1
ATOM 603 C C . LEU A 1 82 ? -12.815 -3.379 -9.628 1.00 91.50 82 LEU A C 1
ATOM 605 O O . LEU A 1 82 ? -13.880 -3.313 -9.011 1.00 91.50 82 LEU A O 1
ATOM 609 N N . VAL A 1 83 ? -12.414 -4.511 -10.214 1.00 92.38 83 VAL A N 1
ATOM 610 C CA . VAL A 1 83 ? -13.156 -5.779 -10.125 1.00 92.38 83 VAL A CA 1
AT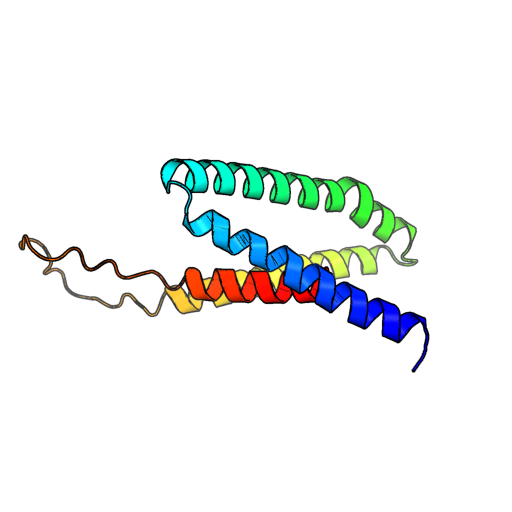OM 611 C C . VAL A 1 83 ? -13.225 -6.258 -8.678 1.00 92.38 83 VAL A C 1
ATOM 613 O O . VAL A 1 83 ? -14.313 -6.599 -8.207 1.00 92.38 83 VAL A O 1
ATOM 616 N N . LEU A 1 84 ? -12.104 -6.221 -7.952 1.00 85.31 84 LEU A N 1
ATOM 617 C CA . LEU A 1 84 ? -12.055 -6.560 -6.530 1.00 85.31 84 LEU A CA 1
ATOM 618 C C . LEU A 1 84 ? -13.026 -5.686 -5.722 1.00 85.31 84 LEU A C 1
ATOM 620 O O . LEU A 1 84 ? -13.841 -6.196 -4.957 1.00 85.31 84 LEU A O 1
ATOM 624 N N . GLU A 1 85 ? -13.022 -4.375 -5.952 1.00 84.25 85 GLU A N 1
ATOM 625 C CA . GLU A 1 85 ? -13.915 -3.421 -5.293 1.00 84.25 85 GLU A CA 1
ATOM 626 C C . GLU A 1 85 ? -15.400 -3.716 -5.589 1.00 84.25 85 GLU A C 1
ATOM 628 O O . GLU A 1 85 ? -16.267 -3.598 -4.715 1.00 84.25 85 GLU A O 1
ATOM 633 N N . LYS A 1 86 ? -15.736 -4.110 -6.825 1.00 85.56 86 LYS A N 1
ATOM 634 C CA . LYS A 1 86 ? -17.099 -4.535 -7.192 1.00 85.56 86 LYS A CA 1
ATOM 635 C C . LYS A 1 86 ? -17.484 -5.847 -6.519 1.00 85.56 86 LYS A C 1
ATOM 637 O O . LYS A 1 86 ? -18.589 -5.923 -5.991 1.00 85.56 86 LYS A O 1
ATOM 642 N N . PHE A 1 87 ? -16.589 -6.829 -6.472 1.00 83.56 87 PHE A N 1
ATOM 643 C CA . PHE A 1 87 ? -16.826 -8.106 -5.798 1.00 83.56 87 PHE A CA 1
ATOM 644 C C . PHE A 1 87 ? -17.087 -7.922 -4.296 1.00 83.56 87 PHE A C 1
ATOM 646 O O . PHE A 1 87 ? -18.058 -8.458 -3.756 1.00 83.56 87 PHE A O 1
ATOM 653 N N . LEU A 1 88 ? -16.273 -7.094 -3.635 1.00 76.00 88 LEU A N 1
ATOM 654 C CA . LEU A 1 88 ? -16.425 -6.776 -2.217 1.00 76.00 88 LEU A CA 1
ATOM 655 C C . LEU A 1 88 ? -17.759 -6.080 -1.929 1.00 76.00 88 LEU A C 1
ATOM 657 O O . LEU A 1 88 ? -18.487 -6.488 -1.027 1.00 76.00 88 LEU A O 1
ATOM 661 N N . ARG A 1 89 ? -18.145 -5.083 -2.734 1.00 71.69 89 ARG A N 1
ATOM 662 C CA . ARG A 1 89 ? -19.455 -4.425 -2.588 1.00 71.69 89 ARG A CA 1
ATOM 663 C C . ARG A 1 89 ? -20.630 -5.335 -2.923 1.00 71.69 89 ARG A C 1
ATOM 665 O O . ARG A 1 89 ? -21.666 -5.225 -2.275 1.00 71.69 89 ARG A O 1
ATOM 672 N N . TRP A 1 90 ? -20.484 -6.238 -3.890 1.00 69.12 90 TRP A N 1
ATOM 673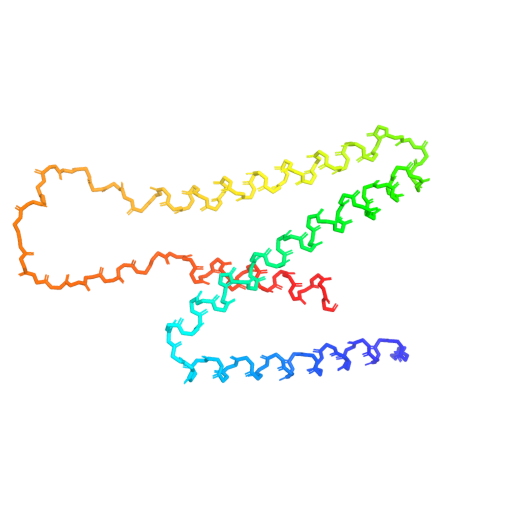 C CA . TRP A 1 90 ? -21.547 -7.162 -4.281 1.00 69.12 90 TRP A CA 1
ATOM 674 C C . TRP A 1 90 ? -21.950 -8.082 -3.124 1.00 69.12 90 TRP A C 1
ATOM 676 O O . TRP A 1 90 ? -23.138 -8.244 -2.847 1.00 69.12 90 TRP A O 1
ATOM 686 N N . ARG A 1 91 ? -20.976 -8.590 -2.359 1.00 62.16 91 ARG A N 1
ATOM 687 C CA . ARG A 1 91 ? -21.242 -9.341 -1.121 1.00 62.16 91 ARG A CA 1
ATOM 688 C C . ARG A 1 91 ? -22.002 -8.528 -0.067 1.00 62.16 91 ARG A C 1
ATOM 690 O O . ARG A 1 91 ? -22.741 -9.116 0.714 1.00 62.16 91 ARG A O 1
ATOM 697 N N . HIS A 1 92 ? -21.849 -7.204 -0.048 1.00 60.38 92 HIS A N 1
ATOM 698 C CA . HIS A 1 92 ? -22.550 -6.325 0.892 1.00 60.38 92 HIS A CA 1
ATOM 699 C C . HIS A 1 92 ? -23.962 -5.914 0.437 1.00 60.38 92 HIS A C 1
ATOM 701 O O . HIS A 1 92 ? -24.743 -5.473 1.277 1.00 60.38 92 HIS A O 1
ATOM 707 N N . ALA A 1 93 ? -24.310 -6.066 -0.847 1.00 55.22 93 ALA A N 1
ATOM 708 C CA . ALA A 1 93 ? -25.643 -5.742 -1.368 1.00 55.22 93 ALA A CA 1
ATOM 709 C C . ALA A 1 93 ? -26.689 -6.838 -1.076 1.00 55.22 93 ALA A C 1
ATOM 711 O O . ALA A 1 93 ? -27.858 -6.532 -0.877 1.00 55.22 93 ALA A O 1
ATOM 712 N N . HIS A 1 94 ? -26.267 -8.098 -0.939 1.00 53.12 94 HIS A N 1
ATOM 713 C CA . HIS A 1 94 ? -27.154 -9.246 -0.670 1.00 53.12 94 HIS A CA 1
ATOM 714 C C . HIS A 1 94 ? -27.581 -9.410 0.803 1.00 53.12 94 HIS A C 1
ATOM 716 O O . HIS A 1 94 ? -27.965 -10.495 1.227 1.00 53.12 94 HIS A O 1
ATOM 722 N N . GLY A 1 95 ? -27.487 -8.349 1.611 1.00 52.59 95 GLY A N 1
ATOM 723 C CA . GLY A 1 95 ? -27.861 -8.351 3.034 1.00 52.59 95 GLY A CA 1
ATOM 724 C C . GLY A 1 95 ? -29.059 -7.466 3.398 1.00 52.59 95 GLY A C 1
ATOM 725 O O . GLY A 1 95 ? -29.384 -7.368 4.581 1.00 52.59 95 GLY A O 1
ATOM 726 N N . HIS A 1 96 ? -29.690 -6.804 2.424 1.00 49.06 96 HIS A N 1
ATOM 727 C CA . HIS A 1 96 ? -30.819 -5.895 2.645 1.00 49.06 96 HIS A CA 1
ATOM 728 C C . HIS A 1 96 ? -31.870 -6.011 1.530 1.00 49.06 96 HIS A C 1
ATOM 730 O O . HIS A 1 96 ? -32.127 -5.062 0.801 1.00 49.06 96 HIS A O 1
ATOM 736 N N . GLU A 1 97 ? -32.532 -7.163 1.447 1.00 43.59 97 GLU A N 1
ATOM 737 C CA . GLU A 1 97 ? -33.928 -7.217 0.999 1.00 43.59 97 GLU A CA 1
ATOM 738 C C . GLU A 1 97 ? -34.802 -7.316 2.257 1.00 43.59 97 GLU A C 1
ATOM 740 O O . GLU A 1 97 ? -35.248 -8.384 2.658 1.00 43.59 97 GLU A O 1
ATOM 745 N N . CYS A 1 98 ? -34.978 -6.187 2.948 1.00 41.62 98 CYS A N 1
ATOM 746 C CA . CYS A 1 98 ? -36.173 -5.975 3.766 1.00 41.62 98 CYS A CA 1
ATOM 747 C C . CYS A 1 98 ? -37.065 -5.044 2.958 1.00 41.62 98 CYS A C 1
ATOM 749 O O . CYS A 1 98 ? -37.047 -3.825 3.118 1.00 41.62 98 CYS A O 1
ATOM 751 N N . ASP A 1 99 ? -37.768 -5.661 2.024 1.00 44.38 99 ASP A N 1
ATOM 752 C CA . ASP A 1 99 ? -38.773 -5.047 1.184 1.00 44.38 99 ASP A CA 1
ATOM 753 C C . ASP A 1 99 ? -40.097 -5.066 1.955 1.00 44.38 99 ASP A C 1
ATOM 755 O O . ASP A 1 99 ? -40.877 -5.990 1.801 1.00 44.38 99 ASP A O 1
ATOM 759 N N . THR A 1 100 ? -40.308 -4.114 2.870 1.00 38.09 100 THR A N 1
ATOM 760 C CA . THR A 1 100 ? -41.650 -3.719 3.346 1.00 38.09 100 THR A CA 1
ATOM 761 C C . THR A 1 100 ? -41.574 -2.436 4.172 1.00 38.09 100 THR A C 1
ATOM 763 O O . THR A 1 100 ? -40.812 -2.335 5.135 1.00 38.09 100 THR A O 1
ATOM 766 N N . GLN A 1 101 ? -42.417 -1.467 3.811 1.00 42.72 101 GLN A N 1
ATOM 767 C CA . GLN A 1 101 ? -42.728 -0.238 4.546 1.00 42.72 101 GLN A CA 1
ATOM 768 C C . GLN A 1 101 ? -43.399 -0.520 5.910 1.00 42.72 101 GLN A C 1
ATOM 770 O O . GLN A 1 101 ? -44.532 -0.122 6.123 1.00 42.72 101 GLN A O 1
ATOM 775 N N . GLU A 1 102 ? -42.738 -1.180 6.860 1.00 37.72 102 GLU A N 1
ATOM 776 C CA . GLU A 1 102 ? -43.260 -1.336 8.231 1.00 37.72 102 GLU A CA 1
ATOM 777 C C . GLU A 1 102 ? -42.118 -1.378 9.254 1.00 37.72 102 GLU A C 1
ATOM 779 O O . GLU A 1 102 ? -41.862 -2.389 9.892 1.00 37.72 102 GLU A O 1
ATOM 784 N N . CYS A 1 103 ? -41.383 -0.277 9.415 1.00 42.19 103 CYS A N 1
ATOM 785 C CA . CYS A 1 103 ? -40.440 -0.108 10.529 1.00 42.19 103 CYS A CA 1
ATOM 786 C C . CYS A 1 103 ? -40.449 1.347 11.017 1.00 42.19 103 CYS A C 1
ATOM 788 O O . CYS A 1 103 ? -39.421 2.012 11.121 1.00 42.19 103 CYS A O 1
ATOM 790 N N . GLN A 1 104 ? -41.644 1.851 11.312 1.00 40.28 104 GLN A N 1
ATOM 791 C CA . GLN A 1 104 ? -41.832 2.978 12.214 1.00 40.28 104 GLN A CA 1
ATOM 792 C C . GLN A 1 104 ? -42.595 2.435 13.425 1.00 40.28 104 GLN A C 1
ATOM 794 O O . GLN A 1 104 ? -43.691 1.913 13.248 1.00 40.28 104 GLN A O 1
ATOM 799 N N . HIS A 1 105 ? -41.990 2.582 14.611 1.00 39.94 105 HIS A N 1
ATOM 800 C CA . HIS A 1 105 ? -42.426 2.199 15.970 1.00 39.94 105 HIS A CA 1
ATOM 801 C C . HIS A 1 105 ? -41.717 0.983 16.584 1.00 39.94 105 HIS A C 1
ATOM 803 O O . HIS A 1 105 ? -42.012 -0.162 16.268 1.00 39.94 105 HIS A O 1
ATOM 809 N N . GLY A 1 106 ? -40.849 1.252 17.565 1.00 30.34 106 GLY A N 1
ATOM 810 C CA . GLY A 1 106 ? -40.390 0.240 18.518 1.00 30.34 106 GLY A CA 1
ATOM 811 C C . GLY A 1 106 ? -39.055 0.576 19.172 1.00 30.34 106 GLY A C 1
ATOM 812 O O . GLY A 1 106 ? -37.998 0.282 18.629 1.00 30.34 106 GLY A O 1
ATOM 813 N N . ILE A 1 107 ? -39.095 1.181 20.358 1.00 45.09 107 ILE A N 1
ATOM 814 C CA . ILE A 1 107 ? -37.959 1.233 21.285 1.00 45.09 107 ILE A CA 1
ATOM 815 C C . ILE A 1 107 ? -37.708 -0.193 21.804 1.00 45.09 107 ILE A C 1
ATOM 817 O O . ILE A 1 107 ? -38.568 -0.702 22.512 1.00 45.09 107 ILE A O 1
ATOM 821 N N . ALA A 1 108 ? -36.568 -0.811 21.468 1.00 43.00 108 ALA A N 1
ATOM 822 C CA . ALA A 1 108 ? -35.792 -1.785 22.266 1.00 43.00 108 ALA A CA 1
ATOM 823 C C . ALA A 1 108 ? -34.859 -2.610 21.356 1.00 43.00 108 ALA A C 1
ATOM 825 O O . ALA A 1 108 ? -35.279 -3.091 20.314 1.00 43.00 108 ALA A O 1
ATOM 826 N N . ALA A 1 109 ? -33.618 -2.810 21.814 1.00 38.00 109 ALA A N 1
ATOM 827 C CA . ALA A 1 109 ? -32.519 -3.547 21.176 1.00 38.00 109 ALA A CA 1
ATOM 828 C C . ALA A 1 109 ? -31.848 -2.843 19.977 1.00 38.00 109 ALA A C 1
ATOM 830 O O . ALA A 1 109 ? -32.230 -2.990 18.820 1.00 38.00 109 ALA A O 1
ATOM 831 N N . GLN A 1 110 ? -30.762 -2.114 20.269 1.00 38.91 110 GLN A N 1
ATOM 832 C CA . GLN A 1 110 ? -29.715 -1.829 19.286 1.00 38.91 110 GLN A CA 1
ATOM 833 C C . GLN A 1 110 ? -29.067 -3.156 18.873 1.00 38.91 110 GLN A C 1
ATOM 835 O O . GLN A 1 110 ? -28.091 -3.600 19.475 1.00 38.91 110 GLN A O 1
ATOM 840 N N . ASP A 1 111 ? -29.628 -3.790 17.851 1.00 39.53 111 ASP A N 1
ATOM 841 C CA . ASP A 1 111 ? -28.972 -4.856 17.112 1.00 39.53 111 ASP A CA 1
ATOM 842 C C . ASP A 1 111 ? -27.807 -4.220 16.338 1.00 39.53 111 ASP A C 1
ATOM 844 O O . ASP A 1 111 ? -27.974 -3.623 15.269 1.00 39.53 111 ASP A O 1
ATOM 848 N N . ILE A 1 112 ? -26.611 -4.242 16.934 1.00 48.03 112 ILE A N 1
ATOM 849 C CA . ILE A 1 112 ? -25.367 -3.901 16.242 1.00 48.03 112 ILE A CA 1
ATOM 850 C C . ILE A 1 112 ? -25.122 -5.040 15.249 1.00 48.03 112 ILE A C 1
ATOM 852 O O . ILE A 1 112 ? -24.308 -5.929 15.490 1.00 48.03 112 ILE A O 1
ATOM 856 N N . LYS A 1 113 ? -25.832 -5.015 14.115 1.00 43.03 113 LYS A N 1
ATOM 857 C CA . LYS A 1 113 ? -25.478 -5.789 12.925 1.00 43.03 113 LYS A CA 1
ATOM 858 C C . LYS A 1 113 ? -24.092 -5.320 12.501 1.00 43.03 113 LYS A C 1
ATOM 860 O O . LYS A 1 113 ? -23.931 -4.314 11.805 1.00 43.03 113 LYS A O 1
ATOM 865 N N . THR A 1 114 ? -23.071 -6.016 12.985 1.00 43.81 114 THR A N 1
ATOM 866 C CA . THR A 1 114 ? -21.690 -5.828 12.572 1.00 43.81 114 THR A CA 1
ATOM 867 C C . THR A 1 114 ? -21.647 -6.088 11.073 1.00 43.81 114 THR A C 1
ATOM 869 O O . THR A 1 114 ? -21.776 -7.213 10.594 1.00 43.81 114 THR A O 1
ATOM 872 N N . LYS A 1 115 ? -21.528 -5.013 10.289 1.00 54.22 115 LYS A N 1
ATOM 873 C CA . LYS A 1 115 ? -21.224 -5.129 8.863 1.00 54.22 115 LYS A CA 1
ATOM 874 C C . LYS A 1 115 ? -19.993 -6.048 8.741 1.00 54.22 115 LYS A C 1
ATOM 876 O O . LYS A 1 115 ? -19.102 -5.935 9.588 1.00 54.22 115 LYS A O 1
ATOM 881 N N . PRO A 1 116 ? -19.886 -6.926 7.729 1.00 55.59 116 PRO A N 1
ATOM 882 C CA . PRO A 1 116 ? -18.771 -7.870 7.598 1.00 55.59 116 PRO A CA 1
ATOM 883 C C . PRO A 1 116 ? -17.457 -7.188 7.160 1.00 55.59 116 PRO A C 1
ATOM 885 O O . PRO A 1 116 ? -16.715 -7.688 6.323 1.00 55.59 116 PRO A O 1
ATOM 888 N N . VAL A 1 117 ? -17.163 -6.016 7.725 1.00 65.88 117 VAL A N 1
ATOM 889 C CA . VAL A 1 117 ? -15.932 -5.247 7.531 1.00 65.88 117 VAL A CA 1
ATOM 890 C C . VAL A 1 117 ? -14.767 -5.894 8.274 1.00 65.88 117 VAL A C 1
ATOM 892 O O . VAL A 1 117 ? -13.649 -5.834 7.786 1.00 65.88 117 VAL A O 1
ATOM 895 N N . GLY A 1 118 ? -15.014 -6.567 9.405 1.00 73.94 118 GLY A N 1
ATOM 896 C CA . GLY A 1 118 ? -13.962 -7.241 10.177 1.00 73.94 118 GLY A CA 1
ATOM 897 C C . GLY A 1 118 ? -13.250 -8.338 9.380 1.00 73.94 118 GLY A C 1
ATOM 898 O O . GLY A 1 118 ? -12.028 -8.329 9.279 1.00 73.94 118 GLY A O 1
ATOM 899 N N . SER A 1 119 ? -14.005 -9.239 8.742 1.00 74.44 119 SER A N 1
ATOM 900 C CA . SER A 1 119 ? -13.431 -10.308 7.909 1.00 74.44 119 SER A CA 1
ATOM 901 C C . SER A 1 119 ? -12.691 -9.767 6.688 1.00 74.44 119 SER A C 1
ATOM 903 O O . SER A 1 119 ? -11.669 -10.323 6.299 1.00 74.44 119 SER A O 1
ATOM 905 N N . LEU A 1 120 ? -13.183 -8.671 6.104 1.00 76.88 120 LEU A N 1
ATOM 906 C CA . LEU A 1 120 ? -12.514 -8.011 4.989 1.00 76.88 120 LEU A CA 1
ATOM 907 C C . LEU A 1 120 ? -11.181 -7.387 5.416 1.00 76.88 120 LEU A C 1
ATOM 909 O O . LEU A 1 120 ? -10.186 -7.553 4.722 1.00 76.88 120 LEU A O 1
ATOM 913 N N . ILE A 1 121 ? -11.152 -6.714 6.569 1.00 81.44 121 ILE A N 1
ATOM 914 C CA . ILE A 1 121 ? -9.931 -6.119 7.121 1.00 81.44 121 ILE A CA 1
ATOM 915 C C . ILE A 1 121 ? -8.878 -7.204 7.372 1.00 81.44 121 ILE A C 1
ATOM 917 O O . ILE A 1 121 ? -7.750 -7.049 6.923 1.00 81.44 121 ILE A O 1
ATOM 921 N N . VAL A 1 122 ? -9.249 -8.322 8.006 1.00 82.69 122 VAL A N 1
ATOM 922 C CA . VAL A 1 122 ? -8.314 -9.430 8.283 1.00 82.69 122 VAL A CA 1
ATOM 923 C C . VAL A 1 122 ? -7.815 -10.094 6.995 1.00 82.69 122 VAL A C 1
ATOM 925 O O . VAL A 1 122 ? -6.638 -10.431 6.897 1.00 82.69 122 VAL A O 1
ATOM 928 N N . ALA A 1 123 ? -8.680 -10.269 5.991 1.00 84.38 123 ALA A N 1
ATOM 929 C CA . ALA A 1 123 ? -8.274 -10.828 4.702 1.00 84.38 123 ALA A CA 1
ATOM 930 C C . ALA A 1 123 ? -7.284 -9.910 3.968 1.00 84.38 123 ALA A C 1
ATOM 932 O O . ALA A 1 123 ? -6.256 -10.384 3.488 1.00 84.38 123 ALA A O 1
ATOM 933 N N . SER A 1 124 ? -7.564 -8.604 3.920 1.00 82.19 124 SER A N 1
ATOM 934 C CA . SER A 1 124 ? -6.657 -7.617 3.325 1.00 82.19 124 SER A CA 1
ATOM 935 C C . SER A 1 124 ? -5.323 -7.544 4.070 1.00 82.19 124 SER A C 1
ATOM 937 O O . SER A 1 124 ? -4.280 -7.547 3.426 1.00 82.19 124 SER A O 1
ATOM 939 N N . ASP A 1 125 ? -5.347 -7.547 5.405 1.00 84.56 125 ASP A N 1
ATOM 940 C CA . ASP A 1 125 ? -4.146 -7.567 6.248 1.00 84.56 125 ASP A CA 1
ATOM 941 C C . ASP A 1 125 ? -3.303 -8.831 6.010 1.00 84.56 125 ASP A C 1
ATOM 943 O O . ASP A 1 125 ? -2.089 -8.756 5.859 1.00 84.56 125 ASP A O 1
ATOM 947 N N . SER A 1 126 ? -3.948 -9.992 5.853 1.00 84.06 126 SER A N 1
ATOM 948 C CA . SER A 1 126 ? -3.263 -11.257 5.544 1.00 84.06 126 SER A CA 1
ATOM 949 C C . SER A 1 126 ? -2.559 -11.225 4.186 1.00 84.06 126 SER A C 1
ATOM 951 O O . SER A 1 126 ? -1.433 -11.698 4.068 1.00 84.06 126 SER A O 1
ATOM 953 N N . VAL A 1 127 ? -3.213 -10.676 3.155 1.00 84.44 127 VAL A N 1
ATOM 954 C CA . VAL A 1 127 ? -2.606 -10.531 1.821 1.00 84.44 127 VAL A CA 1
ATOM 955 C C . VAL A 1 127 ? -1.436 -9.554 1.871 1.00 84.44 127 VAL A C 1
ATOM 957 O O . VAL A 1 127 ? -0.393 -9.830 1.290 1.00 84.44 127 VAL A O 1
ATOM 960 N N . HIS A 1 128 ? -1.585 -8.441 2.587 1.00 78.69 128 HIS A N 1
ATOM 961 C CA . HIS A 1 128 ? -0.539 -7.430 2.698 1.00 78.69 128 HIS A CA 1
ATOM 962 C C . HIS A 1 128 ? 0.689 -7.967 3.445 1.00 78.69 128 HIS A C 1
ATOM 964 O O . HIS A 1 128 ? 1.795 -7.886 2.925 1.00 78.69 128 HIS A O 1
ATOM 970 N N . ASN A 1 129 ? 0.484 -8.651 4.576 1.00 80.44 129 ASN A N 1
ATOM 971 C CA . ASN A 1 129 ? 1.553 -9.306 5.336 1.00 80.44 129 ASN A CA 1
ATOM 972 C C . ASN A 1 129 ? 2.228 -10.463 4.574 1.00 80.44 129 ASN A C 1
ATOM 974 O O . ASN A 1 129 ? 3.339 -10.847 4.920 1.00 80.44 129 ASN A O 1
ATOM 978 N N . LEU A 1 130 ? 1.569 -11.044 3.564 1.00 80.00 130 LEU A N 1
ATOM 979 C CA . LEU A 1 130 ? 2.159 -12.072 2.699 1.00 80.00 130 LEU A CA 1
ATOM 980 C C . LEU A 1 130 ? 3.009 -11.473 1.570 1.00 80.00 130 LEU A C 1
ATOM 982 O O . LEU A 1 130 ? 3.979 -12.098 1.154 1.00 80.00 130 LEU A O 1
ATOM 986 N N . VAL A 1 131 ? 2.608 -10.318 1.034 1.00 75.94 131 VAL A N 1
ATOM 987 C CA . VAL A 1 131 ? 3.296 -9.658 -0.088 1.00 75.94 131 VAL A CA 1
ATOM 988 C C . VAL A 1 131 ? 4.478 -8.818 0.396 1.00 75.94 131 VAL A C 1
ATOM 990 O O . VAL A 1 131 ? 5.513 -8.816 -0.265 1.00 75.94 131 VAL A O 1
ATOM 993 N N . ASP A 1 132 ? 4.339 -8.164 1.551 1.00 68.75 132 ASP A N 1
ATOM 994 C CA . ASP A 1 132 ? 5.368 -7.296 2.140 1.00 68.75 132 ASP A CA 1
ATOM 995 C C . ASP A 1 132 ? 6.253 -8.033 3.173 1.00 68.75 132 ASP A C 1
ATOM 997 O O . ASP A 1 132 ? 7.166 -7.431 3.747 1.00 68.75 132 ASP A O 1
ATOM 1001 N N . GLY A 1 133 ? 5.958 -9.314 3.439 1.00 52.97 133 GLY A N 1
ATOM 1002 C CA . GLY A 1 133 ? 6.630 -10.176 4.425 1.00 52.97 133 GLY A CA 1
ATOM 1003 C C . GLY A 1 133 ? 7.913 -10.848 3.948 1.00 52.97 133 GLY A C 1
ATOM 1004 O O . GLY A 1 133 ? 8.013 -11.198 2.752 1.00 52.97 133 GLY A O 1
#

pLDDT: mean 80.43, std 18.97, range [30.34, 97.44]

Foldseek 3Di:
DDPVVVVVVVVLVVVVVVVVVCVCVVVDDPVVVVVVVVVVVVVVCVVVVCCCVVPVLVVLCVVDPDNVVSVVVVVVVVVVVVVVVVVVVVVQVVPDPPPDPPPDDDDDDPPCPPRCVVVVVVVVVVVCSVVVD

Sequence (133 aa):
MNIVTIYAFGSVIIVSLISLIGVFALSLNQKFLNKSVFLLVSLAVGALFGDAIIHLIPEAFEGIANPASASLLILSGILTFLVLEKFLRWRHAHGHECDTQECQHGIAAQDIKTKPVGSLIVASDSVHNLVDG

Secondary structure (DSSP, 8-state):
--HHHHHHHHHHHHHHHHHGGGGGGGGS-HHHHHHHHHHHHHHHHHHHHHHIIIIIHHHHHHH-S-HHHHHHHHHHHHHHHHHHHHHHHHHHHTT-----S--------------THHHHHHHHHHHHHHH--

Radius of gyration: 21.63 Å; chains: 1; bounding box: 65×35×50 Å